Protein AF-A0A354SIT4-F1 (afdb_monomer_lite)

Structure (mmCIF, N/CA/C/O backbone):
data_AF-A0A354SIT4-F1
#
_entry.id   AF-A0A354SIT4-F1
#
loop_
_atom_site.group_PDB
_atom_site.id
_atom_site.type_symbol
_atom_site.label_atom_id
_atom_site.label_alt_id
_atom_site.label_comp_id
_atom_site.label_asym_id
_atom_site.label_entity_id
_atom_site.label_seq_id
_atom_site.pdbx_PDB_ins_code
_atom_site.Cartn_x
_atom_site.Cartn_y
_atom_site.Cartn_z
_atom_site.occupancy
_atom_site.B_iso_or_equiv
_atom_site.auth_seq_id
_atom_site.auth_comp_id
_atom_site.auth_asym_id
_atom_site.auth_atom_id
_atom_site.pdbx_PDB_model_num
ATOM 1 N N . PHE A 1 1 ? -20.737 -0.508 1.931 1.00 81.88 1 PHE A N 1
ATOM 2 C CA . PHE A 1 1 ? -20.228 -0.911 0.600 1.00 81.88 1 PHE A CA 1
ATOM 3 C C . PHE A 1 1 ? -18.956 -0.139 0.291 1.00 81.88 1 PHE A C 1
AT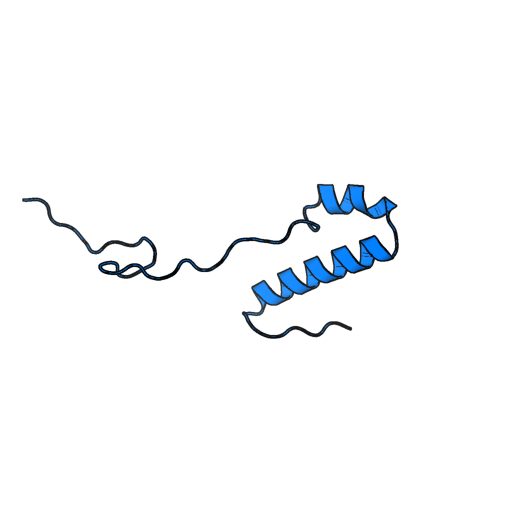OM 5 O O . PHE A 1 1 ? -18.815 0.967 0.799 1.00 81.88 1 PHE A O 1
ATOM 12 N N . VAL A 1 2 ? -18.022 -0.712 -0.474 1.00 88.31 2 VAL A N 1
ATOM 13 C CA . VAL A 1 2 ? -16.728 -0.076 -0.773 1.00 88.31 2 VAL A CA 1
ATOM 14 C C . VAL A 1 2 ? -16.439 -0.190 -2.265 1.00 88.31 2 VAL A C 1
ATOM 16 O O . VAL A 1 2 ? -16.451 -1.291 -2.804 1.00 88.31 2 VAL A O 1
ATOM 19 N N . ASN A 1 3 ? -16.155 0.943 -2.905 1.00 93.38 3 ASN A N 1
ATOM 20 C CA . ASN A 1 3 ? -15.744 1.011 -4.305 1.00 93.38 3 ASN A CA 1
ATOM 21 C C . ASN A 1 3 ? -14.237 1.290 -4.363 1.00 93.38 3 ASN A C 1
ATOM 23 O O . ASN A 1 3 ? -13.761 2.232 -3.728 1.00 93.38 3 ASN A O 1
ATOM 27 N N . VAL A 1 4 ? -13.484 0.483 -5.111 1.00 93.62 4 VAL A N 1
ATOM 28 C CA . VAL A 1 4 ? -12.032 0.639 -5.292 1.00 93.62 4 VAL A CA 1
ATOM 29 C C . VAL A 1 4 ? -11.675 0.636 -6.770 1.00 93.62 4 VAL A C 1
ATOM 31 O O . VAL A 1 4 ? -12.142 -0.219 -7.511 1.00 93.62 4 VAL A O 1
ATOM 34 N N . ASN A 1 5 ? -10.816 1.569 -7.184 1.00 94.69 5 ASN A N 1
ATOM 35 C CA . ASN A 1 5 ? -10.387 1.733 -8.573 1.00 94.69 5 ASN A CA 1
ATOM 36 C C . ASN A 1 5 ? -8.857 1.889 -8.651 1.00 94.69 5 ASN A C 1
ATOM 38 O O . ASN A 1 5 ? -8.257 2.581 -7.828 1.00 94.69 5 ASN A O 1
ATOM 42 N N . GLY A 1 6 ? -8.234 1.280 -9.668 1.00 93.69 6 GLY A N 1
ATOM 43 C CA . GLY A 1 6 ? -6.790 1.369 -9.932 1.00 93.69 6 GLY A CA 1
ATOM 44 C C . GLY A 1 6 ? -5.908 0.463 -9.058 1.00 93.69 6 GLY A C 1
ATOM 45 O O . GLY A 1 6 ? -6.371 -0.188 -8.121 1.00 93.69 6 GLY A O 1
ATOM 46 N N . GLY A 1 7 ? -4.610 0.412 -9.375 1.00 93.12 7 GLY A N 1
ATOM 47 C CA . GLY A 1 7 ? -3.634 -0.427 -8.670 1.00 93.12 7 GLY A CA 1
ATOM 48 C C . GLY A 1 7 ? -3.836 -1.931 -8.900 1.00 93.12 7 GLY A C 1
ATOM 49 O O . GLY A 1 7 ? -4.296 -2.347 -9.957 1.00 93.12 7 GLY A O 1
ATOM 50 N N . GLY A 1 8 ? -3.460 -2.746 -7.911 1.00 94.31 8 GLY A N 1
ATOM 51 C CA . GLY A 1 8 ? -3.692 -4.196 -7.899 1.00 94.31 8 GLY A CA 1
ATOM 52 C C . GLY A 1 8 ? -4.366 -4.649 -6.603 1.00 94.31 8 GLY A C 1
ATOM 53 O O . GLY A 1 8 ? -4.429 -3.877 -5.644 1.00 94.31 8 GLY A O 1
ATOM 54 N N . VAL A 1 9 ? -4.820 -5.906 -6.551 1.00 95.00 9 VAL A N 1
ATOM 55 C CA . VAL A 1 9 ? -5.664 -6.453 -5.463 1.00 95.00 9 VAL A CA 1
ATOM 56 C C . VAL A 1 9 ? -5.067 -6.223 -4.068 1.00 95.00 9 VAL A C 1
ATOM 58 O O . VAL A 1 9 ? -5.763 -5.783 -3.158 1.00 95.00 9 VAL A O 1
ATOM 61 N N . ALA A 1 10 ? -3.756 -6.430 -3.901 1.00 92.94 10 ALA A N 1
ATOM 62 C CA . ALA A 1 10 ? -3.081 -6.207 -2.619 1.00 92.94 10 ALA A CA 1
ATOM 63 C C . ALA A 1 10 ? -3.096 -4.727 -2.180 1.00 92.94 10 ALA A C 1
ATOM 65 O O . ALA A 1 10 ? -3.327 -4.423 -1.010 1.00 92.94 10 ALA A O 1
ATOM 66 N N . GLY A 1 11 ? -2.887 -3.797 -3.119 1.00 91.69 11 GLY A N 1
ATOM 67 C CA . GLY A 1 11 ? -2.945 -2.358 -2.844 1.00 91.69 11 GLY A CA 1
ATOM 68 C C . GLY A 1 11 ? -4.368 -1.887 -2.548 1.00 91.69 11 GLY A C 1
ATOM 69 O O . GLY A 1 11 ? -4.577 -1.084 -1.639 1.00 91.69 11 GLY A O 1
ATOM 70 N N . GLN A 1 12 ? -5.350 -2.446 -3.256 1.00 94.62 12 GLN A N 1
ATOM 71 C CA . GLN A 1 12 ? -6.765 -2.190 -3.004 1.00 94.62 12 GLN A CA 1
ATOM 72 C C . GLN A 1 12 ? -7.180 -2.682 -1.615 1.00 94.62 12 GLN A C 1
ATOM 74 O O . GLN A 1 12 ? -7.768 -1.912 -0.864 1.00 94.62 12 GLN A O 1
ATOM 79 N N . ALA A 1 13 ? -6.797 -3.896 -1.210 1.00 93.44 13 ALA A N 1
ATOM 80 C CA . ALA A 1 13 ? -7.070 -4.404 0.137 1.00 93.44 13 ALA A CA 1
ATOM 81 C C . ALA A 1 13 ? -6.484 -3.492 1.236 1.00 93.44 13 ALA A C 1
ATOM 83 O O . ALA A 1 13 ? -7.135 -3.233 2.251 1.00 93.44 13 ALA A O 1
ATOM 84 N N . GLY A 1 14 ? -5.278 -2.952 1.017 1.00 92.62 14 GLY A N 1
ATOM 85 C CA . GLY A 1 14 ? -4.679 -1.945 1.897 1.00 92.62 14 GLY A CA 1
ATOM 86 C C . GLY A 1 14 ? -5.490 -0.645 1.964 1.00 92.62 14 GLY A C 1
ATOM 87 O O . GLY A 1 14 ? -5.720 -0.119 3.055 1.00 92.62 14 GLY A O 1
ATOM 88 N N . ALA A 1 15 ? -5.977 -0.157 0.821 1.00 93.81 15 ALA A N 1
ATOM 89 C CA . ALA A 1 15 ? -6.819 1.036 0.748 1.00 93.81 15 ALA A CA 1
ATOM 90 C C . ALA A 1 15 ? -8.170 0.841 1.458 1.00 93.81 15 ALA A C 1
ATOM 92 O O . ALA A 1 15 ? -8.576 1.708 2.233 1.00 93.81 15 ALA A O 1
ATOM 93 N N . VAL A 1 16 ? -8.823 -0.312 1.266 1.00 94.38 16 VAL A N 1
ATOM 94 C CA . VAL A 1 16 ? -10.076 -0.665 1.958 1.00 94.38 16 VAL A CA 1
ATOM 95 C C . VAL A 1 16 ? -9.864 -0.696 3.470 1.00 94.38 16 VAL A C 1
ATOM 97 O O . VAL A 1 16 ? -10.623 -0.071 4.207 1.00 94.38 16 VAL A O 1
ATOM 100 N N . LYS A 1 17 ? -8.798 -1.353 3.944 1.00 93.31 17 LYS A N 1
ATOM 101 C CA . LYS A 1 17 ? -8.460 -1.421 5.376 1.00 93.31 17 LYS A CA 1
ATOM 102 C C . LYS A 1 17 ? -8.281 -0.032 5.996 1.00 93.31 17 LYS A C 1
ATOM 104 O O . LYS A 1 17 ? -8.793 0.236 7.085 1.00 93.31 17 LYS A O 1
ATOM 109 N N . HIS A 1 18 ? -7.574 0.855 5.299 1.00 93.38 18 HIS A N 1
ATOM 110 C CA . HIS A 1 18 ? -7.375 2.229 5.755 1.00 93.38 18 HIS A CA 1
ATOM 111 C C . HIS A 1 18 ? -8.688 3.032 5.754 1.00 93.38 18 HIS A C 1
ATOM 113 O O . HIS A 1 18 ? -8.948 3.777 6.697 1.00 93.38 18 HIS A O 1
ATOM 119 N N . GLY A 1 19 ? -9.545 2.840 4.745 1.00 93.25 19 GLY A N 1
ATOM 120 C CA . GLY A 1 19 ? -10.875 3.453 4.677 1.00 93.25 19 GLY A CA 1
ATOM 121 C C . GLY A 1 19 ? -11.799 3.014 5.816 1.00 93.25 19 GLY A C 1
ATOM 122 O O . GLY A 1 19 ? -12.385 3.862 6.482 1.00 93.25 19 GLY A O 1
ATOM 123 N N . ILE A 1 20 ? -11.855 1.712 6.113 1.00 93.31 20 ILE A N 1
ATOM 124 C CA . ILE A 1 20 ? -12.627 1.173 7.248 1.00 93.31 20 ILE A CA 1
ATOM 125 C C . ILE A 1 20 ? -12.124 1.762 8.568 1.00 93.31 20 ILE A C 1
ATOM 127 O O . ILE A 1 20 ? -12.919 2.148 9.416 1.00 93.31 20 ILE A O 1
ATOM 131 N N . SER A 1 21 ? -10.807 1.895 8.727 1.00 92.25 21 SER A N 1
ATOM 132 C CA . SER A 1 21 ? -10.217 2.456 9.949 1.00 92.25 21 SER A CA 1
ATOM 133 C C . SER A 1 21 ? -10.585 3.927 10.162 1.00 92.25 21 SER A C 1
ATOM 135 O O . SER A 1 21 ? -10.714 4.360 11.302 1.00 92.25 21 SER A O 1
ATOM 137 N N . LYS A 1 22 ? -10.785 4.698 9.083 1.00 91.69 22 LYS A N 1
ATOM 138 C CA . LYS A 1 22 ? -11.311 6.069 9.165 1.00 91.69 22 LYS A CA 1
ATOM 139 C C . LYS A 1 22 ? -12.801 6.098 9.491 1.00 91.69 22 LYS A C 1
ATOM 141 O O . LYS A 1 22 ? -13.193 6.868 10.355 1.00 91.69 22 LYS A O 1
ATOM 146 N N . ALA A 1 23 ? -13.597 5.227 8.873 1.00 93.00 23 ALA A N 1
ATOM 147 C CA . ALA A 1 23 ? -15.023 5.120 9.182 1.00 93.00 23 ALA A CA 1
ATOM 148 C C . ALA A 1 23 ? -15.266 4.733 10.655 1.00 93.00 23 ALA A C 1
ATOM 150 O O . ALA A 1 23 ? -16.147 5.286 11.303 1.00 93.00 23 ALA A O 1
ATOM 151 N N . LEU A 1 24 ? -14.440 3.841 11.216 1.00 92.75 24 LEU A N 1
ATOM 152 C CA . LEU A 1 24 ? -14.502 3.478 12.637 1.00 92.75 24 LEU A CA 1
ATOM 153 C C . LEU A 1 24 ? -14.147 4.645 13.567 1.00 92.75 24 LEU A C 1
ATOM 155 O O . LEU A 1 24 ? -14.733 4.750 14.636 1.00 92.75 24 LEU A O 1
ATOM 159 N N . LEU A 1 25 ? -13.222 5.523 13.166 1.00 90.94 25 LEU A N 1
ATOM 160 C CA . LEU A 1 25 ? -12.899 6.729 13.936 1.00 90.94 25 LEU A CA 1
ATOM 161 C C . LEU A 1 25 ? -14.034 7.755 13.953 1.00 90.94 25 LEU A C 1
ATOM 163 O O . LEU A 1 25 ? -14.172 8.474 14.937 1.00 90.94 25 LEU A O 1
ATOM 167 N N . GLU A 1 26 ? -14.785 7.874 12.857 1.00 90.81 26 GLU A N 1
ATOM 168 C CA . GLU A 1 26 ? -15.955 8.760 12.786 1.00 90.81 26 GLU A CA 1
ATOM 169 C C . GLU A 1 26 ? -17.124 8.216 13.611 1.00 90.81 26 GLU A C 1
ATOM 171 O O . GLU A 1 26 ? -17.894 8.994 14.166 1.00 90.81 26 GLU A O 1
ATOM 176 N N . TYR A 1 27 ? -17.233 6.890 13.711 1.00 92.81 27 TYR A N 1
ATOM 177 C CA . TYR A 1 27 ? -18.231 6.229 14.543 1.00 92.81 27 TYR A CA 1
ATOM 178 C C . TYR A 1 27 ? -17.930 6.375 16.041 1.00 92.81 27 TYR A C 1
ATOM 180 O O . TYR A 1 27 ? -18.820 6.725 16.811 1.00 92.81 27 TYR A O 1
ATOM 188 N N . ASP A 1 28 ? -16.686 6.115 16.451 1.00 91.75 28 ASP A N 1
ATOM 189 C CA . ASP A 1 28 ? -16.272 6.184 17.851 1.00 91.75 28 ASP A CA 1
ATOM 190 C C . ASP A 1 28 ? -14.808 6.641 17.986 1.00 91.75 28 ASP A C 1
ATOM 192 O O . ASP A 1 28 ? -13.858 6.012 17.502 1.00 91.75 28 ASP A O 1
ATOM 196 N N . ALA A 1 29 ? -14.623 7.756 18.693 1.00 89.94 29 ALA A N 1
ATOM 197 C CA . ALA A 1 29 ? -13.322 8.367 18.920 1.00 89.94 29 ALA A CA 1
ATOM 198 C C . ALA A 1 29 ? -12.444 7.583 19.915 1.00 89.94 29 ALA A C 1
ATOM 200 O O . ALA A 1 29 ? -11.211 7.705 19.860 1.00 89.94 29 ALA A O 1
ATOM 201 N N . GLU A 1 30 ? -13.023 6.760 20.793 1.00 91.31 30 GLU A N 1
ATOM 202 C CA . GLU A 1 30 ? -12.278 5.984 21.798 1.00 91.31 30 GLU A CA 1
ATOM 203 C C . GLU A 1 30 ? -11.409 4.892 21.151 1.00 91.31 30 GLU A C 1
ATOM 205 O O . GLU A 1 30 ? -10.283 4.605 21.588 1.00 91.31 30 GLU A O 1
ATOM 210 N N . LEU A 1 31 ? -11.864 4.372 20.007 1.00 89.88 31 LEU A N 1
ATOM 211 C CA . LEU A 1 31 ? -11.159 3.371 19.204 1.00 89.88 31 LEU A CA 1
ATOM 212 C C . LEU A 1 31 ? -9.831 3.883 18.629 1.00 89.88 31 LEU A C 1
ATOM 214 O O . LEU A 1 31 ? -8.978 3.089 18.216 1.00 89.88 31 LEU A O 1
ATOM 218 N N . ARG A 1 32 ? -9.592 5.201 18.642 1.00 89.00 32 ARG A N 1
ATOM 219 C CA . ARG A 1 32 ? -8.357 5.809 18.127 1.00 89.00 32 ARG A CA 1
ATOM 220 C C . ARG A 1 32 ? -7.105 5.242 18.777 1.00 89.00 32 ARG A C 1
ATOM 222 O O . ARG A 1 32 ? -6.111 5.035 18.080 1.00 89.00 32 ARG A O 1
ATOM 229 N N . SER A 1 33 ? -7.123 5.000 20.087 1.00 91.25 33 SER A N 1
ATOM 230 C CA . SER A 1 33 ? -5.939 4.500 20.797 1.00 91.25 33 SER A CA 1
ATOM 231 C C . SER A 1 33 ? -5.543 3.099 20.312 1.00 91.25 33 SER A C 1
ATOM 233 O O . SER A 1 33 ? -4.364 2.840 20.055 1.00 91.25 33 SER A O 1
ATOM 235 N N . ILE A 1 34 ? -6.536 2.234 20.095 1.00 92.00 34 ILE A N 1
ATOM 236 C CA . ILE A 1 34 ? -6.379 0.855 19.629 1.00 92.00 34 ILE A CA 1
ATOM 237 C C . ILE A 1 34 ? -5.929 0.850 18.166 1.00 92.00 34 ILE A C 1
ATOM 239 O O . ILE A 1 34 ? -4.918 0.233 17.828 1.00 92.00 34 ILE A O 1
ATOM 243 N N . LEU A 1 35 ? -6.614 1.608 17.305 1.00 90.56 35 LEU A N 1
ATOM 244 C CA . LEU A 1 35 ? -6.301 1.694 15.875 1.00 90.56 35 LEU A CA 1
ATOM 245 C C . LEU A 1 35 ? -4.917 2.302 15.612 1.00 90.56 35 LEU A C 1
ATOM 247 O O . LEU A 1 35 ? -4.217 1.884 14.685 1.00 90.56 35 LEU A O 1
ATOM 251 N N . LYS A 1 36 ? -4.496 3.270 16.437 1.00 90.19 36 LYS A N 1
ATOM 252 C CA . LYS A 1 36 ? -3.155 3.861 16.360 1.00 90.19 36 LYS A CA 1
ATOM 253 C C . LYS A 1 36 ? -2.080 2.862 16.781 1.00 90.19 36 LYS A C 1
ATOM 255 O O . LYS A 1 36 ? -1.075 2.756 16.084 1.00 90.19 36 LYS A O 1
ATOM 260 N N . LYS A 1 37 ? -2.297 2.111 17.869 1.00 90.62 37 LYS A N 1
ATOM 261 C CA . LYS A 1 37 ? -1.386 1.035 18.305 1.00 90.62 37 LYS A CA 1
ATOM 262 C C . LYS A 1 37 ? -1.260 -0.066 17.248 1.00 90.62 37 LYS A C 1
ATOM 264 O O . LYS A 1 37 ? -0.160 -0.545 17.008 1.00 90.62 37 LYS A O 1
ATOM 269 N N . ALA A 1 38 ? -2.359 -0.409 16.577 1.00 89.94 38 ALA A N 1
ATOM 270 C CA . ALA A 1 38 ? -2.378 -1.386 15.489 1.00 89.94 38 ALA A CA 1
ATOM 271 C C . ALA A 1 38 ? -1.801 -0.859 14.154 1.00 89.94 38 ALA A C 1
ATOM 273 O O . ALA A 1 38 ? -1.627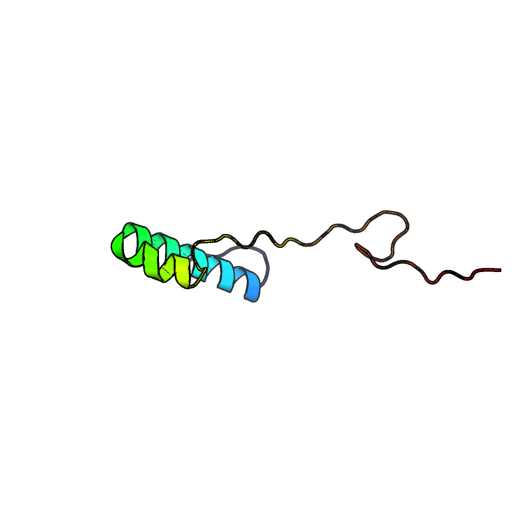 -1.627 13.210 1.00 89.94 38 ALA A O 1
ATOM 274 N N . GLY A 1 39 ? -1.504 0.442 14.046 1.00 90.50 39 GLY A N 1
ATOM 275 C CA . GLY A 1 39 ? -0.879 1.041 12.863 1.00 90.50 39 GLY A CA 1
ATOM 276 C C . GLY A 1 39 ? -1.808 1.264 11.663 1.00 90.50 39 GLY A C 1
ATOM 277 O O . GLY A 1 39 ? -1.328 1.590 10.581 1.00 90.50 39 GLY A O 1
ATOM 278 N N . PHE A 1 40 ? -3.130 1.137 11.819 1.00 90.44 40 PHE A N 1
ATOM 279 C CA . PHE A 1 40 ? -4.074 1.250 10.694 1.00 90.44 40 PHE A CA 1
ATOM 280 C C . PHE A 1 40 ? -4.394 2.691 10.271 1.00 90.44 40 PHE A C 1
ATOM 282 O O . PHE A 1 40 ? -4.893 2.937 9.168 1.00 90.44 40 PHE A O 1
ATOM 289 N N . LEU A 1 41 ? -4.075 3.660 11.132 1.00 90.12 41 LEU A N 1
ATOM 290 C CA . LEU A 1 41 ? -4.307 5.082 10.871 1.00 90.12 41 LEU A CA 1
ATOM 291 C C . LEU A 1 41 ? -3.253 5.714 9.955 1.00 90.12 41 LEU A C 1
ATOM 293 O O . LEU A 1 41 ? -3.496 6.781 9.393 1.00 90.12 41 LEU A O 1
ATOM 297 N N . THR A 1 42 ? -2.094 5.080 9.789 1.00 90.88 42 THR A N 1
ATOM 298 C CA . THR A 1 42 ? -1.008 5.619 8.968 1.00 90.88 42 THR A CA 1
ATOM 299 C C . THR A 1 42 ? -1.197 5.203 7.515 1.00 90.88 42 THR A C 1
ATOM 301 O O . THR A 1 42 ? -1.339 4.020 7.208 1.00 90.88 42 THR A O 1
ATOM 304 N N . ARG A 1 43 ? -1.170 6.172 6.595 1.00 90.19 43 ARG A N 1
ATOM 305 C CA . ARG A 1 43 ? -1.153 5.879 5.159 1.00 90.19 43 ARG A CA 1
ATOM 306 C C . ARG A 1 43 ? 0.198 5.272 4.779 1.00 90.19 43 ARG A C 1
ATOM 308 O O . ARG A 1 43 ? 1.238 5.853 5.078 1.00 90.19 43 ARG A O 1
ATOM 315 N N . ASP A 1 44 ? 0.180 4.159 4.051 1.00 92.06 44 ASP A N 1
ATOM 316 C CA . ASP A 1 44 ? 1.395 3.615 3.446 1.00 92.06 44 ASP A CA 1
ATOM 317 C C . ASP A 1 44 ? 1.912 4.565 2.350 1.00 92.06 44 ASP A C 1
ATOM 319 O O . ASP A 1 44 ? 1.239 4.809 1.346 1.00 92.06 44 ASP A O 1
ATOM 323 N N . ALA A 1 45 ? 3.095 5.139 2.571 1.00 92.81 45 ALA A N 1
ATOM 324 C CA . ALA A 1 45 ? 3.736 6.083 1.657 1.00 92.81 45 ALA A CA 1
ATOM 325 C C . ALA A 1 45 ? 4.564 5.391 0.559 1.00 92.81 45 ALA A C 1
ATOM 327 O O . ALA A 1 45 ? 5.089 6.064 -0.331 1.00 92.81 45 ALA A O 1
ATOM 328 N N . ARG A 1 46 ? 4.722 4.060 0.615 1.00 93.31 4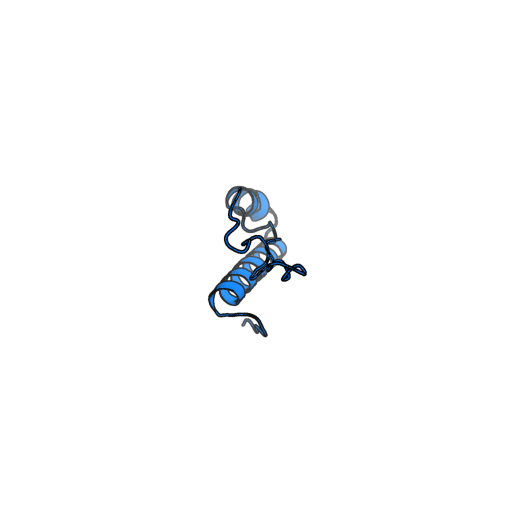6 ARG A N 1
ATOM 329 C CA . ARG A 1 46 ? 5.533 3.317 -0.354 1.00 93.31 46 ARG A CA 1
ATOM 330 C C . ARG A 1 46 ? 4.921 3.425 -1.748 1.00 93.31 46 ARG A C 1
ATOM 332 O O . ARG A 1 46 ? 3.772 3.064 -1.979 1.00 93.31 46 ARG A O 1
ATOM 339 N N . ILE A 1 47 ? 5.733 3.880 -2.694 1.00 94.00 47 ILE A N 1
ATOM 340 C CA . ILE A 1 47 ? 5.376 3.999 -4.106 1.00 94.00 47 ILE A CA 1
ATOM 341 C C . ILE A 1 47 ? 6.516 3.459 -4.967 1.00 94.00 47 ILE A C 1
ATOM 343 O O . ILE A 1 47 ? 7.676 3.430 -4.552 1.00 94.00 47 ILE A O 1
ATOM 347 N N . LYS A 1 48 ? 6.187 3.009 -6.179 1.00 94.31 48 LYS A N 1
ATOM 348 C CA . LYS A 1 48 ? 7.177 2.513 -7.133 1.00 94.31 48 LYS A CA 1
A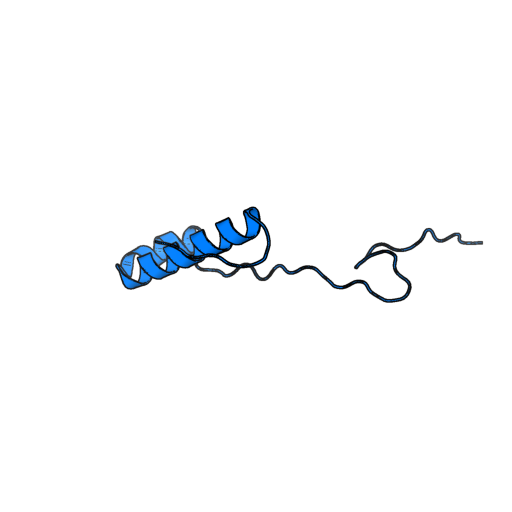TOM 349 C C . LYS A 1 48 ? 8.152 3.633 -7.507 1.00 94.31 48 LYS A C 1
ATOM 351 O O . LYS A 1 48 ? 7.756 4.639 -8.089 1.00 94.31 48 LYS A O 1
ATOM 356 N N . GLU A 1 49 ? 9.434 3.431 -7.212 1.00 96.50 49 GLU A N 1
ATOM 357 C CA . GLU A 1 49 ? 10.494 4.329 -7.670 1.00 96.50 49 GLU A CA 1
ATOM 358 C C . GLU A 1 49 ? 10.627 4.234 -9.200 1.00 96.50 49 GLU A C 1
ATOM 360 O O . GLU A 1 49 ? 10.601 3.144 -9.783 1.00 96.50 49 GLU A O 1
ATOM 365 N N . ARG A 1 50 ? 10.756 5.385 -9.868 1.00 97.25 50 ARG A N 1
ATOM 366 C CA . ARG A 1 50 ? 10.916 5.435 -11.326 1.00 97.25 50 ARG A CA 1
ATOM 367 C C . ARG A 1 50 ? 12.256 4.841 -11.768 1.00 97.25 50 ARG A C 1
ATOM 369 O O . ARG A 1 50 ? 13.240 4.857 -11.031 1.00 97.25 50 ARG A O 1
ATOM 376 N N . LYS A 1 51 ? 12.329 4.407 -13.027 1.00 96.62 51 LYS A N 1
ATOM 377 C CA . LYS A 1 51 ? 13.599 4.050 -13.673 1.00 96.62 51 LYS A CA 1
ATOM 378 C C . LYS A 1 51 ? 14.477 5.302 -13.826 1.00 96.62 51 LYS A C 1
ATOM 380 O O . LYS A 1 51 ? 13.990 6.356 -14.249 1.00 96.62 51 LYS A O 1
ATOM 385 N N . LYS A 1 52 ? 15.761 5.190 -13.480 1.00 96.88 52 LYS A N 1
ATOM 386 C CA . LYS A 1 52 ? 16.765 6.247 -13.692 1.00 96.88 52 LYS A CA 1
ATOM 387 C C . LYS A 1 52 ? 17.493 6.003 -15.015 1.00 96.88 52 LYS A C 1
ATOM 389 O O . LYS A 1 52 ? 17.633 4.857 -15.441 1.00 96.88 52 LYS A O 1
ATOM 394 N N . TYR A 1 53 ? 17.922 7.072 -15.685 1.00 95.88 53 TYR A N 1
ATOM 395 C CA . TYR A 1 53 ? 18.673 6.942 -16.936 1.00 95.88 53 TYR A CA 1
ATOM 396 C C . TYR A 1 53 ? 20.002 6.214 -16.680 1.00 95.88 53 TYR A C 1
ATOM 398 O O . TYR A 1 53 ? 20.558 6.288 -15.583 1.00 95.88 53 TYR A O 1
ATOM 406 N 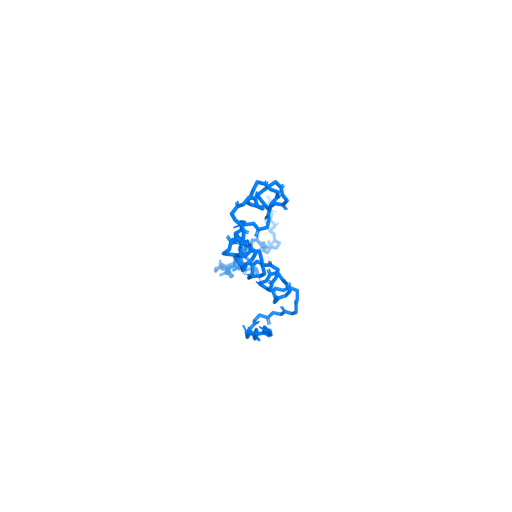N . GLY A 1 54 ? 20.473 5.448 -17.666 1.00 94.25 54 GLY A N 1
ATOM 407 C CA . GLY A 1 54 ? 21.686 4.633 -17.522 1.00 94.25 54 GLY A CA 1
ATOM 408 C C . GLY A 1 54 ? 21.561 3.440 -16.562 1.00 94.25 54 GLY A C 1
ATOM 409 O O . GLY A 1 54 ? 22.563 2.795 -16.266 1.00 94.25 54 GLY A O 1
ATOM 410 N N . GLN A 1 55 ? 20.357 3.118 -16.070 1.00 95.88 55 GLN A N 1
ATOM 411 C CA . GLN A 1 55 ? 20.110 1.968 -15.196 1.00 95.88 55 GLN A CA 1
ATOM 412 C C . GLN A 1 55 ? 19.028 1.043 -15.778 1.00 95.88 55 GLN A C 1
ATOM 414 O O . GLN A 1 55 ? 18.025 1.532 -16.305 1.00 95.88 55 GLN A O 1
ATOM 419 N N . PRO A 1 56 ? 19.166 -0.296 -15.666 1.00 94.94 56 PRO A N 1
ATOM 420 C CA . PRO A 1 56 ? 18.109 -1.231 -16.055 1.00 94.94 56 PRO A CA 1
ATOM 421 C C . PRO A 1 56 ? 16.857 -1.135 -15.166 1.00 94.94 56 PRO A C 1
ATOM 423 O O . PRO A 1 56 ? 15.779 -1.527 -15.603 1.00 94.94 56 PRO A O 1
ATOM 426 N N . GLY A 1 57 ? 16.963 -0.592 -13.947 1.00 95.31 57 GLY A N 1
ATOM 427 C CA . GLY A 1 57 ? 15.837 -0.407 -13.024 1.00 95.31 57 GLY A CA 1
ATOM 428 C C . GLY A 1 57 ? 15.925 0.897 -12.228 1.00 95.31 57 GLY A C 1
ATOM 429 O O . GLY A 1 57 ? 16.604 1.836 -12.629 1.00 95.31 57 GLY A O 1
ATOM 430 N N . ALA A 1 58 ? 15.231 0.964 -11.088 1.00 96.75 58 ALA A N 1
ATOM 431 C CA . ALA A 1 58 ? 15.286 2.133 -10.202 1.00 96.75 58 ALA A CA 1
ATOM 432 C C . ALA A 1 58 ? 16.651 2.297 -9.504 1.00 96.75 58 ALA A C 1
ATOM 434 O O . ALA A 1 58 ? 17.124 3.415 -9.301 1.00 96.75 58 ALA A O 1
ATOM 435 N N . ARG A 1 59 ? 17.262 1.167 -9.117 1.00 95.69 59 ARG A N 1
ATOM 436 C CA . ARG A 1 59 ? 18.566 1.110 -8.427 1.00 95.69 59 ARG A CA 1
ATOM 437 C C . ARG A 1 59 ? 19.521 0.048 -8.975 1.00 95.69 59 ARG A C 1
ATOM 439 O O . ARG A 1 59 ? 20.709 0.083 -8.670 1.00 95.69 59 ARG A O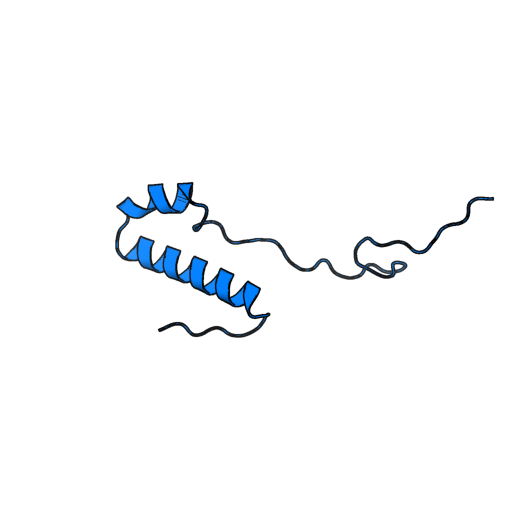 1
ATOM 446 N N . LYS A 1 60 ? 19.013 -0.914 -9.759 1.00 96.06 60 LYS A N 1
ATOM 447 C CA . LYS A 1 60 ? 19.827 -1.966 -10.384 1.00 96.06 60 LYS A CA 1
ATOM 448 C C . LYS A 1 60 ? 20.802 -1.305 -11.355 1.00 96.06 60 LYS A C 1
ATOM 450 O O . LYS A 1 60 ? 20.366 -0.511 -12.182 1.00 96.06 60 LYS A O 1
ATOM 455 N N . ARG A 1 61 ? 22.087 -1.646 -11.268 1.00 94.56 61 ARG A N 1
ATOM 456 C CA . ARG A 1 61 ? 23.128 -1.209 -12.209 1.00 94.56 61 ARG A CA 1
ATOM 457 C C . ARG A 1 61 ? 23.433 -2.328 -13.202 1.00 94.56 61 ARG A C 1
ATOM 459 O O . ARG A 1 61 ? 23.180 -3.497 -12.911 1.00 94.56 61 ARG A O 1
ATOM 466 N N . PHE A 1 62 ? 23.932 -1.962 -14.377 1.00 94.69 62 PHE A N 1
ATOM 467 C CA . PHE A 1 62 ? 24.541 -2.933 -15.283 1.00 94.69 62 PHE A CA 1
ATOM 468 C C . PHE A 1 62 ? 25.819 -3.501 -14.654 1.00 94.69 62 PHE A C 1
ATOM 470 O O . PHE A 1 62 ? 26.407 -2.875 -13.767 1.00 94.69 62 PHE A O 1
ATOM 477 N N . GLN A 1 63 ? 26.227 -4.691 -15.094 1.00 95.69 63 GLN A N 1
ATOM 478 C CA . GLN A 1 63 ? 27.491 -5.283 -14.668 1.00 95.69 63 GLN A CA 1
ATOM 479 C C . GLN A 1 63 ? 28.645 -4.349 -15.048 1.00 95.69 63 GLN A C 1
ATOM 481 O O . GLN A 1 63 ? 28.704 -3.847 -16.168 1.00 95.69 63 GLN A O 1
ATOM 486 N N . PHE A 1 64 ? 29.540 -4.097 -14.095 1.00 93.75 64 PHE A N 1
ATOM 487 C CA . PHE A 1 64 ? 30.698 -3.231 -14.275 1.00 93.75 64 PHE A CA 1
ATOM 488 C C . PHE A 1 64 ? 31.970 -4.080 -14.193 1.00 93.75 64 PHE A C 1
ATOM 490 O O . PHE A 1 64 ? 32.146 -4.805 -13.217 1.00 93.75 64 PHE A O 1
ATOM 497 N N . SER A 1 65 ? 32.859 -3.970 -15.183 1.00 94.75 65 SER A N 1
ATOM 498 C CA . SER A 1 65 ? 34.200 -4.566 -15.137 1.00 94.75 65 SER A CA 1
ATOM 499 C C . SER A 1 65 ? 35.225 -3.480 -14.826 1.00 94.75 65 SER A C 1
ATOM 501 O O . SER A 1 65 ? 35.331 -2.502 -15.567 1.00 94.75 65 SER A O 1
ATOM 503 N N . LYS A 1 66 ? 35.974 -3.630 -13.727 1.00 88.56 66 LYS A N 1
ATOM 504 C CA . LYS A 1 66 ? 37.201 -2.848 -13.501 1.00 88.56 66 LYS A CA 1
ATOM 505 C C . LYS A 1 66 ? 38.310 -3.436 -14.383 1.00 88.56 66 LYS A C 1
ATOM 507 O O . LYS A 1 66 ? 38.261 -4.624 -14.693 1.00 88.56 66 LYS A O 1
ATOM 512 N N . ARG A 1 67 ? 39.226 -2.583 -14.838 1.00 84.06 67 ARG A N 1
ATOM 513 C CA . ARG A 1 67 ? 40.511 -3.028 -15.385 1.00 84.06 67 ARG A CA 1
ATOM 514 C C . ARG A 1 67 ? 41.439 -3.366 -14.233 1.00 84.06 67 ARG A C 1
ATOM 516 O O . ARG A 1 67 ? 41.312 -2.661 -13.204 1.00 84.06 67 ARG A O 1
#

Secondary structure (DSSP, 8-state):
-----SS-HHHHHHHHHHHHHHHHHHH-STTHHHHHHTTTTS-----PPPPPTTSSSSSPPPP----

Foldseek 3Di:
DDDDDDDDPVVRVLVVLLVVLVVVCVVPVVCCVVCVVVVSPDDDPDDAQAADPQAPGNPHHDDDDDD

Sequence (67 aa):
FVNVNGGGVAGQAGAVKHGISKALLEYDAELRSILKKAGFLTRDARIKERKKYGQPGARKRFQFSKR

Radius of gyration: 19.41 Å; chains: 1; bounding box: 61×15×39 Å

pLDDT: mean 92.72, std 2.76, range [81.88, 97.25]